Protein AF-A0A6L7KGN0-F1 (afdb_monomer_lite)

Sequence (60 aa):
MKDLTGSESADCDLDCAGIEATSNQAVHMINRGGKVCLVVFPGKPGELDVGNLAVNNIYL

Structure (mmCIF, N/CA/C/O backbone):
data_AF-A0A6L7KGN0-F1
#
_entry.id   AF-A0A6L7KGN0-F1
#
loop_
_atom_site.group_PDB
_atom_site.id
_atom_site.type_symbol
_atom_site.label_atom_id
_atom_site.label_alt_id
_atom_site.label_comp_id
_atom_site.label_asym_id
_atom_site.label_entity_id
_atom_site.label_seq_id
_atom_site.pdbx_PDB_ins_code
_atom_site.Cartn_x
_atom_site.Cartn_y
_atom_site.Cartn_z
_atom_site.occupancy
_atom_site.B_iso_or_equiv
_atom_site.auth_seq_id
_atom_site.auth_comp_id
_atom_site.auth_asym_id
_atom_site.auth_atom_id
_atom_site.pdbx_PDB_model_num
ATOM 1 N N . MET A 1 1 ? 5.080 4.909 11.294 1.00 58.62 1 MET A N 1
ATOM 2 C CA . MET A 1 1 ? 3.960 5.849 11.073 1.00 58.62 1 MET A CA 1
ATOM 3 C C . MET A 1 1 ? 3.275 6.190 12.391 1.00 58.62 1 MET A C 1
ATOM 5 O O . MET A 1 1 ? 3.331 7.346 12.763 1.00 58.62 1 MET A O 1
ATOM 9 N N . LYS A 1 2 ? 2.800 5.205 13.170 1.00 59.91 2 LYS A N 1
ATOM 10 C CA . LYS A 1 2 ? 2.250 5.436 14.525 1.0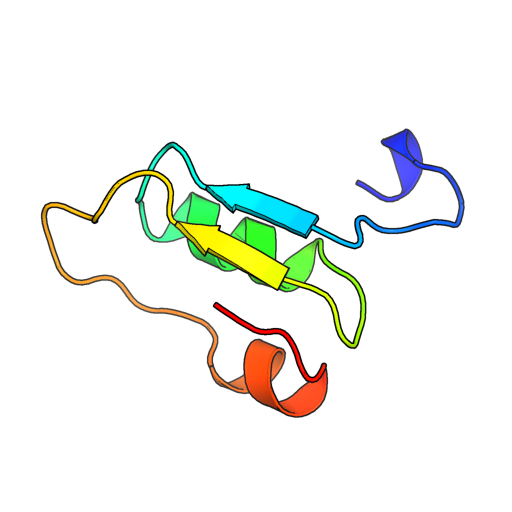0 59.91 2 LYS A CA 1
ATOM 11 C C . LYS A 1 2 ? 3.145 6.294 15.435 1.00 59.91 2 LYS A C 1
ATOM 13 O O . LYS A 1 2 ? 2.666 7.220 16.061 1.00 59.91 2 LYS A O 1
ATOM 18 N N . ASP A 1 3 ? 4.461 6.103 15.421 1.00 65.81 3 ASP A N 1
ATOM 19 C CA . ASP A 1 3 ? 5.347 6.947 16.247 1.00 65.81 3 ASP A CA 1
ATOM 20 C C . ASP A 1 3 ? 5.409 8.424 15.796 1.00 65.81 3 ASP A C 1
ATOM 22 O O . ASP A 1 3 ? 5.751 9.297 16.586 1.00 65.81 3 ASP A O 1
ATOM 26 N N . LEU A 1 4 ? 5.079 8.710 14.530 1.00 67.12 4 LEU A N 1
ATOM 27 C CA . LEU A 1 4 ? 5.082 10.053 13.933 1.00 67.12 4 LEU A CA 1
ATOM 28 C C . LEU A 1 4 ? 3.726 10.759 14.063 1.00 67.12 4 LEU A C 1
ATOM 30 O O . LEU A 1 4 ? 3.686 11.985 14.122 1.00 67.12 4 LEU A O 1
ATOM 34 N N . THR A 1 5 ? 2.629 10.004 14.102 1.00 64.25 5 THR A N 1
ATOM 35 C CA . THR A 1 5 ? 1.255 10.527 14.171 1.00 64.25 5 THR A CA 1
ATOM 36 C C . THR A 1 5 ? 0.555 10.256 15.509 1.00 64.25 5 THR A C 1
ATOM 38 O O . THR A 1 5 ? -0.572 10.697 15.722 1.00 64.25 5 THR A O 1
ATOM 41 N N . GLY A 1 6 ? 1.218 9.576 16.447 1.00 67.50 6 GLY A N 1
ATOM 42 C CA . GLY A 1 6 ? 0.649 9.177 17.734 1.00 67.50 6 GLY A CA 1
ATOM 43 C C . GLY A 1 6 ? -0.254 7.941 17.623 1.00 67.50 6 GLY A C 1
ATOM 44 O O . GLY A 1 6 ? 0.065 6.961 16.952 1.00 67.50 6 GLY A O 1
ATOM 45 N N . SER A 1 7 ? -1.401 7.951 18.308 1.00 60.94 7 SER A N 1
ATOM 46 C CA . SER A 1 7 ? -2.400 6.873 18.187 1.00 60.94 7 SER A CA 1
ATOM 47 C C . SER A 1 7 ? -3.112 6.855 16.834 1.00 60.94 7 SER A C 1
ATOM 49 O O . SER A 1 7 ? -3.707 5.840 16.475 1.00 60.94 7 SER A O 1
ATOM 51 N N . GLU A 1 8 ? -3.0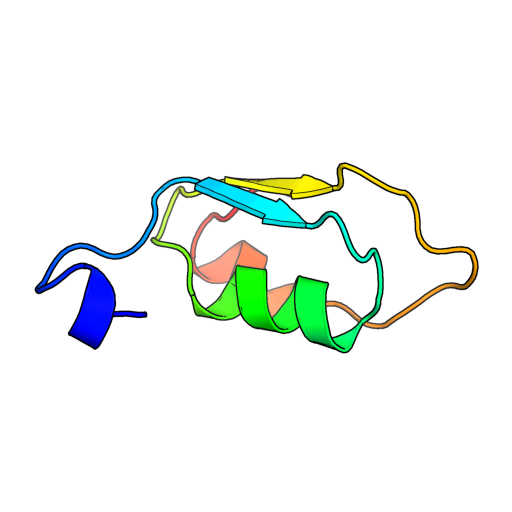54 7.962 16.097 1.00 65.62 8 GLU A N 1
ATOM 52 C CA . GLU A 1 8 ? -3.818 8.180 14.875 1.00 65.62 8 GLU A CA 1
ATOM 53 C C . GLU A 1 8 ? -3.004 7.708 13.670 1.00 65.62 8 GLU A C 1
ATOM 55 O O . GLU A 1 8 ? -1.942 8.249 13.395 1.00 65.62 8 GLU A O 1
ATOM 60 N N . SER A 1 9 ? -3.442 6.687 12.938 1.00 66.50 9 SER A N 1
ATOM 61 C CA . SER A 1 9 ? -2.859 6.366 11.620 1.00 66.50 9 SER A CA 1
ATOM 62 C C . SER A 1 9 ? -3.333 7.360 10.555 1.00 66.50 9 SER A C 1
ATOM 64 O O . SER A 1 9 ? -4.314 8.069 10.756 1.00 66.50 9 SER A O 1
ATOM 66 N N . ALA A 1 10 ? -2.671 7.395 9.396 1.00 78.69 10 ALA A N 1
ATOM 67 C CA . ALA A 1 10 ? -3.122 8.226 8.283 1.00 78.69 10 ALA A CA 1
ATOM 68 C C . ALA A 1 10 ? -4.459 7.741 7.698 1.00 78.69 10 ALA A C 1
ATOM 70 O O . ALA A 1 10 ? -4.670 6.541 7.501 1.00 78.69 10 ALA A O 1
ATOM 71 N N . ASP A 1 11 ? -5.330 8.695 7.363 1.00 83.56 11 ASP A N 1
ATOM 72 C CA . ASP A 1 11 ? -6.568 8.453 6.612 1.00 83.56 11 ASP A CA 1
ATOM 73 C C . ASP A 1 11 ? -6.330 8.424 5.096 1.00 83.56 11 ASP A C 1
ATOM 75 O O . ASP A 1 11 ? -7.070 7.775 4.351 1.00 83.56 11 ASP A O 1
ATOM 79 N N . CYS A 1 12 ? -5.293 9.126 4.630 1.00 87.50 12 CYS A N 1
ATOM 80 C CA . CYS A 1 12 ? -4.894 9.172 3.232 1.00 87.50 12 CYS A CA 1
ATOM 81 C C . CYS A 1 12 ? -3.372 9.060 3.061 1.00 87.50 12 CYS A C 1
ATOM 83 O O . CYS A 1 12 ? -2.610 9.635 3.837 1.00 87.50 12 CYS A O 1
ATOM 85 N N . ASP A 1 13 ? -2.945 8.342 2.023 1.00 89.12 13 ASP A N 1
ATOM 86 C CA . ASP A 1 13 ? -1.556 8.289 1.560 1.00 89.12 13 ASP A CA 1
ATOM 87 C C . ASP A 1 13 ? -1.502 8.681 0.078 1.00 89.12 13 ASP A C 1
ATOM 89 O O . ASP A 1 13 ? -2.423 8.378 -0.686 1.00 89.12 13 ASP A O 1
ATOM 93 N N . LEU A 1 14 ? -0.454 9.400 -0.318 1.00 91.69 14 LEU A N 1
ATOM 94 C CA . LEU A 1 14 ? -0.223 9.812 -1.699 1.00 91.69 14 LEU A CA 1
ATOM 95 C C . LEU A 1 14 ? 1.057 9.130 -2.191 1.00 91.69 14 LEU A C 1
ATOM 97 O O . LEU A 1 14 ? 2.160 9.593 -1.889 1.00 91.69 14 LEU A O 1
ATOM 101 N N . ASP A 1 15 ? 0.916 8.059 -2.973 1.00 91.56 15 ASP A N 1
ATOM 102 C CA . ASP A 1 15 ? 2.068 7.377 -3.555 1.00 91.56 15 ASP A CA 1
ATOM 103 C C . ASP A 1 15 ? 2.543 8.136 -4.799 1.00 91.56 15 ASP A C 1
ATOM 105 O O . ASP A 1 15 ? 1.958 8.068 -5.886 1.00 91.56 15 ASP A O 1
ATOM 109 N N . CYS A 1 16 ? 3.630 8.879 -4.614 1.00 91.88 16 CYS A N 1
ATOM 110 C CA . CYS A 1 16 ? 4.306 9.636 -5.664 1.00 91.88 16 CYS A CA 1
ATOM 111 C C . CYS A 1 16 ? 5.486 8.882 -6.293 1.00 91.88 16 CYS A C 1
ATOM 113 O O . CYS A 1 16 ? 6.087 9.396 -7.237 1.00 91.88 16 CYS A O 1
ATOM 115 N N . ALA A 1 17 ? 5.861 7.713 -5.766 1.00 89.38 17 ALA A N 1
ATOM 116 C CA . ALA A 1 17 ? 6.973 6.926 -6.288 1.00 89.38 17 ALA A CA 1
ATOM 117 C C . ALA A 1 17 ? 6.499 5.911 -7.335 1.00 89.38 17 ALA A C 1
ATOM 119 O O . ALA A 1 17 ? 7.211 5.673 -8.312 1.00 89.38 17 ALA A O 1
ATOM 120 N N . GLY A 1 18 ? 5.300 5.344 -7.152 1.00 86.06 18 GLY A N 1
ATOM 121 C CA . GLY A 1 18 ? 4.693 4.401 -8.095 1.00 86.06 18 GLY A CA 1
ATOM 122 C C . GLY A 1 18 ? 5.524 3.133 -8.275 1.00 86.06 18 GLY A C 1
ATOM 123 O O . GLY A 1 18 ? 5.666 2.629 -9.392 1.00 86.06 18 GLY A O 1
ATOM 124 N N . ILE A 1 19 ? 6.113 2.644 -7.182 1.00 91.06 19 ILE A N 1
ATOM 125 C CA . ILE A 1 19 ? 6.837 1.376 -7.139 1.00 91.06 19 ILE A CA 1
ATOM 126 C C . ILE A 1 19 ? 6.170 0.435 -6.140 1.00 91.06 19 ILE A C 1
ATOM 128 O O . ILE A 1 19 ? 5.600 0.856 -5.141 1.00 91.06 19 ILE A O 1
ATOM 132 N N . GLU A 1 20 ? 6.312 -0.863 -6.379 1.00 92.00 20 GLU A N 1
ATOM 133 C CA . GLU A 1 20 ? 5.689 -1.914 -5.570 1.00 92.00 20 GLU A CA 1
ATOM 134 C C . GLU A 1 20 ? 5.911 -1.749 -4.058 1.00 92.00 20 GLU A C 1
ATOM 136 O O . GLU A 1 20 ? 4.986 -1.886 -3.256 1.00 92.00 20 GLU A O 1
ATOM 141 N N . ALA A 1 21 ? 7.141 -1.408 -3.668 1.00 92.62 21 ALA A N 1
ATOM 142 C CA . ALA A 1 21 ? 7.493 -1.223 -2.269 1.00 92.62 21 ALA A CA 1
ATOM 143 C C . ALA A 1 21 ? 6.686 -0.091 -1.613 1.00 92.62 21 ALA A C 1
ATOM 145 O O . ALA A 1 21 ? 6.157 -0.283 -0.520 1.00 92.62 21 ALA A O 1
ATOM 146 N N . THR A 1 22 ? 6.562 1.066 -2.274 1.00 92.50 22 THR A N 1
ATOM 147 C CA . THR A 1 22 ? 5.867 2.232 -1.707 1.00 92.50 22 THR A CA 1
ATOM 148 C C . THR A 1 22 ? 4.366 2.015 -1.666 1.00 92.50 22 THR A C 1
ATOM 150 O O . THR A 1 22 ? 3.742 2.321 -0.653 1.00 92.50 22 THR A O 1
ATOM 153 N N . SER A 1 23 ? 3.800 1.391 -2.700 1.00 91.50 23 SER A N 1
ATOM 154 C CA . SER A 1 23 ? 2.365 1.117 -2.751 1.00 91.50 23 SER A CA 1
ATOM 155 C C . SER A 1 23 ? 1.940 0.130 -1.657 1.00 91.50 23 SER A C 1
ATOM 157 O O . SER A 1 23 ? 0.947 0.361 -0.971 1.00 91.50 23 SER A O 1
ATOM 159 N N . ASN A 1 24 ? 2.717 -0.932 -1.408 1.00 93.44 24 ASN A N 1
ATOM 160 C CA . ASN A 1 24 ? 2.409 -1.867 -0.319 1.00 93.44 24 ASN A CA 1
ATOM 161 C C . ASN A 1 24 ? 2.665 -1.257 1.063 1.00 93.44 24 ASN A C 1
ATOM 163 O O . ASN A 1 24 ? 1.888 -1.479 1.993 1.00 93.44 24 ASN A O 1
ATOM 167 N N . GLN A 1 25 ? 3.712 -0.439 1.211 1.00 92.00 25 GLN A N 1
ATOM 168 C CA . GLN A 1 25 ? 3.924 0.310 2.450 1.00 92.00 25 GLN A CA 1
ATOM 169 C C . GLN A 1 25 ? 2.727 1.214 2.763 1.00 92.00 25 GLN A C 1
ATOM 171 O O . GLN A 1 25 ? 2.252 1.195 3.898 1.00 92.00 25 GLN A O 1
ATOM 176 N N . ALA A 1 26 ? 2.202 1.944 1.775 1.00 91.19 26 ALA A N 1
ATOM 177 C CA . ALA A 1 26 ? 1.019 2.787 1.937 1.00 91.19 26 ALA A CA 1
ATOM 178 C C . ALA A 1 26 ? -0.190 1.980 2.440 1.00 91.19 26 ALA A C 1
ATOM 180 O O . ALA A 1 26 ? -0.816 2.347 3.437 1.00 91.19 26 ALA A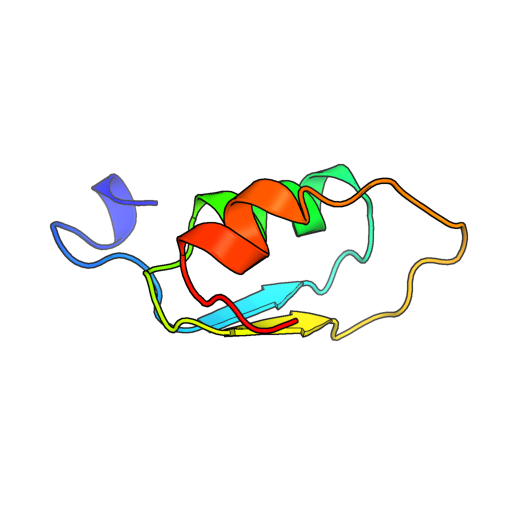 O 1
ATOM 181 N N . VAL A 1 27 ? -0.451 0.820 1.829 1.00 92.25 27 VAL A N 1
ATOM 182 C CA . VAL A 1 27 ? -1.544 -0.089 2.216 1.00 92.25 27 VAL A CA 1
ATOM 183 C C . VAL A 1 27 ? -1.431 -0.576 3.666 1.00 92.25 27 VAL A C 1
ATOM 185 O O . VAL A 1 27 ? -2.452 -0.750 4.329 1.00 92.25 27 VAL A O 1
ATOM 188 N N . HIS A 1 28 ? -0.221 -0.765 4.197 1.00 91.88 28 HIS A N 1
ATOM 189 C CA . HIS A 1 28 ? -0.018 -1.194 5.589 1.00 91.88 28 HIS A CA 1
ATOM 190 C C . HIS A 1 28 ? 0.066 -0.045 6.605 1.00 91.88 28 HIS A C 1
ATOM 192 O O . HIS A 1 28 ? 0.013 -0.291 7.813 1.00 91.88 28 HIS A O 1
ATOM 198 N N . MET A 1 29 ? 0.218 1.199 6.149 1.00 88.88 29 MET A N 1
ATOM 199 C CA . MET A 1 29 ? 0.304 2.376 7.021 1.00 88.88 29 MET A CA 1
ATOM 200 C C . MET A 1 29 ? -1.045 3.061 7.258 1.00 88.88 29 MET A C 1
ATOM 202 O O . MET A 1 29 ? -1.170 3.829 8.217 1.00 88.88 29 MET A O 1
ATOM 206 N N . ILE A 1 30 ? -2.030 2.798 6.401 1.00 88.94 30 ILE A N 1
ATOM 207 C CA . ILE A 1 30 ? -3.305 3.510 6.380 1.00 88.94 30 ILE A CA 1
ATOM 208 C C . ILE A 1 30 ? -4.377 2.832 7.246 1.00 88.94 30 ILE A C 1
ATOM 210 O O . ILE A 1 30 ? -4.355 1.621 7.478 1.00 88.94 30 ILE A O 1
ATOM 214 N N . ASN A 1 31 ? -5.332 3.623 7.732 1.00 88.25 31 ASN A N 1
ATOM 215 C CA . ASN A 1 31 ? -6.438 3.135 8.552 1.00 88.25 31 ASN A CA 1
ATOM 216 C C . ASN A 1 31 ? -7.502 2.362 7.767 1.00 88.25 31 ASN A C 1
ATOM 218 O O . ASN A 1 31 ? -7.663 2.508 6.554 1.00 88.25 31 ASN A O 1
ATOM 222 N N . ARG A 1 32 ? -8.317 1.596 8.506 1.00 90.94 32 ARG A N 1
ATOM 223 C CA . ARG A 1 32 ? -9.525 0.976 7.956 1.00 90.94 32 ARG A CA 1
ATOM 224 C C . ARG A 1 32 ? -10.463 2.052 7.399 1.00 90.94 32 ARG A C 1
ATOM 226 O O . ARG A 1 32 ? -10.852 2.953 8.134 1.00 90.94 32 ARG A O 1
ATOM 233 N N . GLY A 1 33 ? -10.867 1.934 6.134 1.00 90.44 33 GLY A N 1
ATOM 234 C CA . GLY A 1 33 ? -11.658 2.961 5.441 1.00 90.44 33 GLY A CA 1
ATOM 235 C C . GLY A 1 33 ? -10.833 4.073 4.780 1.00 90.44 33 GLY A C 1
ATOM 236 O O . GLY A 1 33 ? -11.422 4.972 4.178 1.00 90.44 33 GLY A O 1
ATOM 237 N N . GLY A 1 34 ? -9.502 4.026 4.894 1.00 91.81 34 GLY A N 1
ATOM 238 C CA . GLY A 1 34 ? -8.585 5.010 4.324 1.00 91.81 34 GLY A CA 1
ATOM 239 C C . GLY A 1 34 ? -8.429 4.911 2.804 1.00 91.81 34 GLY A C 1
ATOM 240 O O . GLY A 1 34 ? -8.989 4.025 2.149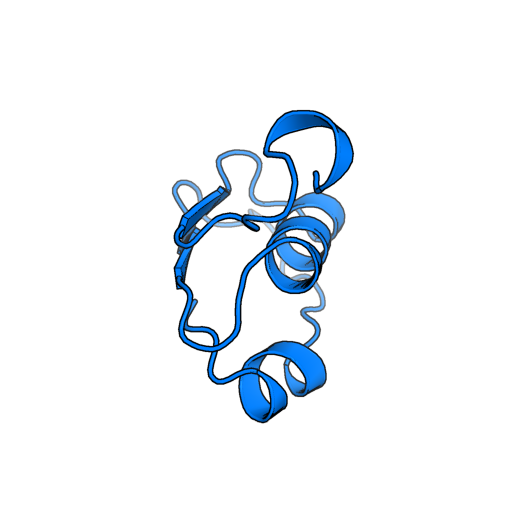 1.00 91.81 34 GLY A O 1
ATOM 241 N N . LYS A 1 35 ? -7.666 5.847 2.231 1.00 93.62 35 LYS A N 1
ATOM 242 C CA . LYS A 1 35 ? -7.464 5.964 0.778 1.00 93.62 35 LYS A CA 1
ATOM 243 C C . LYS A 1 35 ? -5.996 6.134 0.401 1.00 93.62 35 LYS A C 1
ATOM 245 O O . LYS A 1 35 ? -5.366 7.101 0.816 1.00 93.62 35 LYS A O 1
ATOM 250 N N . VAL A 1 36 ? -5.479 5.254 -0.439 1.00 92.81 36 VAL A N 1
ATOM 251 C CA . VAL A 1 36 ? -4.173 5.411 -1.080 1.00 92.81 36 VAL A CA 1
ATOM 252 C C . VAL A 1 36 ? -4.416 6.000 -2.465 1.00 92.81 36 VAL A C 1
ATOM 254 O O . VAL A 1 36 ? -5.200 5.458 -3.225 1.00 92.81 36 VAL A O 1
ATOM 257 N N . CYS A 1 37 ? -3.789 7.122 -2.798 1.00 93.19 37 CYS A N 1
ATOM 258 C CA . CYS A 1 37 ? -3.917 7.750 -4.110 1.00 93.19 37 CYS A CA 1
ATOM 259 C C . CYS A 1 37 ? -2.608 7.591 -4.877 1.00 93.19 37 CYS A C 1
ATOM 261 O O . CYS A 1 37 ? -1.567 8.086 -4.440 1.00 93.19 37 CYS A O 1
ATOM 263 N N . LEU A 1 38 ? -2.662 6.933 -6.034 1.00 91.50 38 LEU A N 1
ATOM 264 C CA . LEU A 1 38 ? -1.523 6.851 -6.943 1.00 91.50 38 LEU A CA 1
ATOM 265 C C . LEU A 1 38 ? -1.385 8.174 -7.705 1.00 91.50 38 LEU A C 1
ATOM 267 O O . LEU A 1 38 ? -2.180 8.485 -8.593 1.00 91.50 38 LEU A O 1
ATOM 271 N N . VAL A 1 39 ? -0.365 8.958 -7.363 1.00 92.00 39 VAL A N 1
ATOM 272 C CA . VAL A 1 39 ? -0.074 10.236 -8.034 1.00 92.00 39 VAL A CA 1
ATOM 273 C C . VAL A 1 39 ? 0.730 10.009 -9.318 1.00 92.00 39 VAL A C 1
ATOM 275 O O . VAL A 1 39 ? 0.669 10.816 -10.247 1.00 92.00 39 VAL A O 1
ATOM 278 N N . VAL A 1 40 ? 1.448 8.887 -9.404 1.00 87.81 40 VAL A N 1
ATOM 279 C CA . VAL A 1 40 ? 2.149 8.4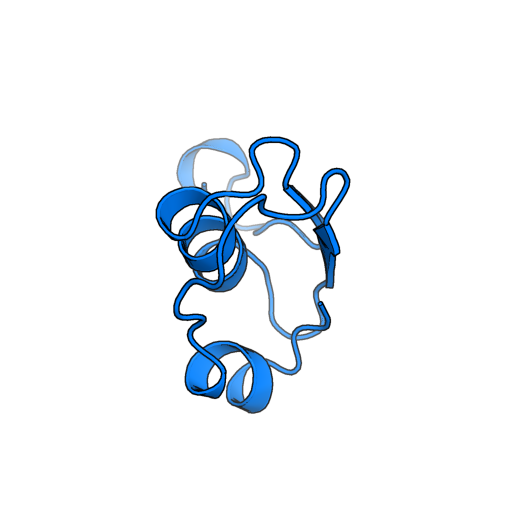48 -10.611 1.00 87.81 40 VAL A CA 1
ATOM 280 C C . VAL A 1 40 ? 1.822 6.989 -10.915 1.00 87.81 40 VAL A C 1
ATOM 282 O O . VAL A 1 40 ? 1.740 6.156 -10.013 1.00 87.81 40 VAL A O 1
ATOM 285 N N . PHE A 1 41 ? 1.643 6.668 -12.197 1.00 84.56 41 PHE A N 1
ATOM 286 C CA . PHE A 1 41 ? 1.445 5.286 -12.619 1.00 84.56 41 PHE A CA 1
ATOM 287 C C . PHE A 1 41 ? 2.789 4.561 -12.753 1.00 84.56 41 PHE A C 1
ATOM 289 O O . PHE A 1 41 ? 3.710 5.103 -13.375 1.00 84.56 41 PHE A O 1
ATOM 296 N N . P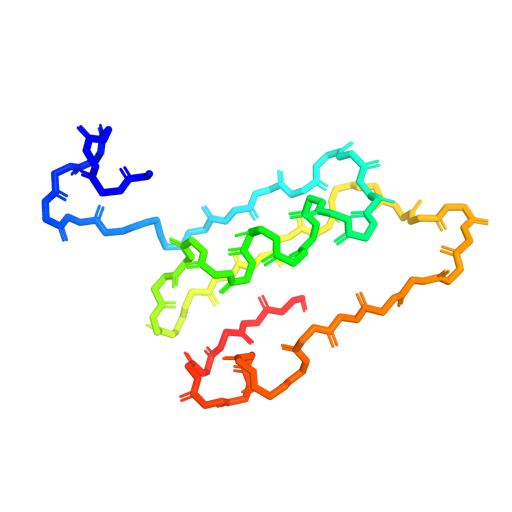RO A 1 42 ? 2.905 3.326 -12.233 1.00 84.56 42 PRO A N 1
ATOM 297 C CA . PRO A 1 42 ? 4.100 2.515 -12.404 1.00 84.56 42 PRO A CA 1
ATOM 298 C C . PRO A 1 42 ? 4.396 2.266 -13.885 1.00 84.56 42 PRO A C 1
ATOM 300 O O . PRO A 1 42 ? 3.513 1.902 -14.661 1.00 84.56 42 PRO A O 1
ATOM 303 N N . GLY A 1 43 ? 5.665 2.379 -14.283 1.00 87.00 43 GLY A N 1
ATOM 304 C CA . GLY A 1 43 ? 6.095 2.027 -15.643 1.00 87.00 43 GLY A CA 1
ATOM 305 C C . GLY A 1 43 ? 6.082 0.518 -15.933 1.00 87.00 43 GLY A C 1
ATOM 306 O O . GLY A 1 43 ? 6.266 0.108 -17.079 1.00 87.00 43 GLY A O 1
ATOM 307 N N . LYS A 1 44 ? 5.904 -0.317 -14.902 1.00 87.00 44 LYS A N 1
ATOM 308 C CA . LYS A 1 44 ? 5.808 -1.779 -14.979 1.00 87.00 44 LYS A CA 1
ATOM 309 C C . LYS A 1 44 ? 4.754 -2.276 -13.985 1.00 87.00 44 LYS A C 1
ATOM 311 O O . LYS A 1 44 ? 4.608 -1.650 -12.938 1.00 87.00 44 LYS A O 1
ATOM 316 N N . PRO A 1 45 ? 4.066 -3.395 -14.265 1.00 88.19 45 PRO A N 1
ATOM 317 C CA . PRO A 1 45 ? 3.212 -4.044 -13.276 1.00 88.19 45 PRO A CA 1
ATOM 318 C C . PRO A 1 45 ? 4.006 -4.408 -12.016 1.00 88.19 45 PRO A C 1
ATOM 320 O O . PRO A 1 45 ? 5.167 -4.807 -12.122 1.00 88.19 45 PRO A O 1
ATOM 323 N N . GLY A 1 46 ? 3.365 -4.288 -10.857 1.00 87.75 46 GLY A N 1
ATOM 324 C CA . GLY A 1 46 ? 3.884 -4.724 -9.562 1.00 87.75 46 GLY A CA 1
ATOM 325 C C . GLY A 1 46 ? 2.791 -5.429 -8.767 1.00 87.75 46 GLY A C 1
ATOM 326 O O . GLY A 1 46 ? 1.607 -5.329 -9.106 1.00 87.75 46 GLY A O 1
ATOM 327 N N . GLU A 1 47 ? 3.189 -6.160 -7.735 1.00 92.81 47 GLU A N 1
ATOM 328 C CA . GLU A 1 47 ? 2.254 -6.850 -6.847 1.00 92.81 47 GLU A CA 1
ATOM 329 C C . GLU A 1 47 ? 1.690 -5.897 -5.784 1.00 92.81 47 GLU A C 1
ATOM 331 O O . GLU A 1 47 ? 2.380 -5.035 -5.252 1.00 92.81 47 GLU A O 1
ATOM 336 N N . LEU A 1 48 ? 0.409 -6.033 -5.455 1.00 91.94 48 LEU A N 1
ATOM 337 C CA . LEU A 1 48 ? -0.231 -5.237 -4.410 1.00 91.94 48 LEU A CA 1
ATOM 338 C C . LEU A 1 48 ? -0.966 -6.168 -3.454 1.00 91.94 48 LEU A C 1
ATOM 340 O O . LEU A 1 48 ? -1.636 -7.100 -3.903 1.00 91.94 48 LEU A O 1
ATOM 344 N N . ASP A 1 49 ? -0.888 -5.905 -2.151 1.00 93.75 49 ASP A N 1
ATOM 345 C CA . ASP A 1 49 ? -1.609 -6.669 -1.133 1.00 93.75 49 ASP A CA 1
ATOM 346 C C . ASP A 1 49 ? -3.109 -6.330 -1.143 1.00 93.75 49 ASP A C 1
ATOM 348 O O . ASP A 1 49 ? -3.649 -5.582 -0.319 1.00 93.75 49 ASP A O 1
ATOM 352 N N . VAL A 1 50 ? -3.806 -6.922 -2.111 1.00 93.62 50 VAL A N 1
ATOM 353 C CA . VAL A 1 50 ? -5.259 -6.812 -2.261 1.00 93.62 50 VAL A CA 1
ATOM 354 C C . VAL A 1 50 ? -5.997 -7.399 -1.053 1.00 93.62 50 VAL A C 1
ATOM 356 O O . VAL A 1 50 ? -7.105 -6.963 -0.735 1.00 93.62 50 VAL A O 1
ATOM 359 N N . GLY A 1 51 ? -5.391 -8.354 -0.341 1.00 95.44 51 GLY A N 1
ATOM 360 C CA . GLY A 1 51 ? -5.970 -8.926 0.872 1.00 95.44 51 GLY A CA 1
ATOM 361 C C . GLY A 1 51 ? -6.097 -7.876 1.973 1.00 95.44 51 GLY A C 1
ATOM 362 O O . GLY A 1 51 ? -7.179 -7.698 2.542 1.00 95.44 51 GLY A O 1
ATOM 363 N N . ASN A 1 52 ? -5.019 -7.128 2.220 1.00 94.00 52 ASN A N 1
ATOM 364 C CA . ASN A 1 52 ? -5.022 -6.067 3.219 1.00 94.00 52 ASN A CA 1
ATOM 365 C C . ASN A 1 52 ? -5.941 -4.901 2.821 1.00 94.00 52 ASN A C 1
ATOM 367 O O . ASN A 1 52 ? -6.617 -4.349 3.694 1.00 94.00 52 ASN A O 1
ATOM 371 N N . LEU A 1 53 ? -6.041 -4.587 1.522 1.00 92.75 53 LEU A N 1
ATOM 372 C CA . LEU A 1 53 ? -7.014 -3.616 1.009 1.00 92.75 53 LEU A CA 1
ATOM 373 C C . LEU A 1 53 ? -8.456 -4.028 1.328 1.00 92.75 53 LEU A C 1
ATOM 375 O O . LEU A 1 53 ? -9.222 -3.241 1.886 1.00 92.75 53 LEU A O 1
ATOM 379 N N . ALA A 1 54 ? -8.822 -5.273 1.014 1.00 95.69 54 ALA A N 1
ATOM 380 C CA . ALA A 1 54 ? -10.184 -5.768 1.178 1.00 95.69 54 ALA A CA 1
ATOM 381 C C . ALA A 1 54 ? -10.601 -5.855 2.655 1.00 95.69 54 ALA A C 1
ATOM 383 O O . ALA A 1 54 ? -11.675 -5.381 3.028 1.00 95.69 54 ALA A O 1
ATOM 384 N N . VAL A 1 55 ? -9.747 -6.421 3.514 1.00 95.75 55 VAL A N 1
ATOM 385 C CA . VAL A 1 55 ? -10.057 -6.610 4.943 1.00 95.75 55 VAL A CA 1
ATOM 386 C C . VAL A 1 55 ? -10.166 -5.272 5.679 1.00 95.75 55 VAL A C 1
ATOM 388 O O . VAL A 1 55 ? -11.042 -5.099 6.532 1.00 95.75 55 VAL A O 1
ATOM 391 N N . ASN A 1 56 ? -9.320 -4.303 5.323 1.00 92.81 56 ASN A N 1
ATOM 392 C CA . ASN A 1 56 ? -9.331 -2.976 5.933 1.00 92.81 56 ASN A CA 1
ATOM 393 C C . ASN A 1 56 ? -10.179 -1.965 5.152 1.00 92.81 56 ASN A C 1
ATOM 395 O O . ASN A 1 56 ? -10.196 -0.792 5.509 1.00 92.81 56 ASN A O 1
ATOM 399 N N . ASN A 1 57 ? -10.934 -2.381 4.134 1.00 93.69 57 ASN A N 1
ATOM 400 C CA . ASN A 1 57 ? -11.793 -1.480 3.364 1.00 93.69 57 ASN A CA 1
ATOM 401 C C . ASN A 1 57 ? -11.033 -0.219 2.887 1.00 93.69 57 ASN A C 1
ATOM 403 O O . ASN A 1 57 ? -11.527 0.901 3.024 1.00 93.69 57 ASN A O 1
ATOM 407 N N . ILE A 1 58 ? -9.795 -0.419 2.429 1.00 93.56 58 ILE A N 1
ATOM 408 C CA . ILE A 1 58 ? -8.905 0.627 1.923 1.00 93.56 58 ILE A CA 1
ATOM 409 C C . ILE A 1 58 ? -9.145 0.757 0.423 1.00 93.56 58 ILE A C 1
ATOM 411 O O . ILE A 1 58 ? -9.232 -0.245 -0.290 1.00 93.56 58 ILE A O 1
ATOM 415 N N . TYR A 1 59 ? -9.231 1.994 -0.047 1.00 90.62 59 TYR A N 1
ATOM 416 C CA . TYR A 1 59 ? -9.441 2.305 -1.456 1.00 90.62 59 TYR A CA 1
ATOM 417 C C . TYR A 1 59 ? -8.129 2.748 -2.096 1.00 90.62 59 TYR A C 1
ATOM 419 O O . TYR A 1 59 ? -7.421 3.564 -1.510 1.00 90.62 59 TYR A O 1
ATOM 427 N N . LEU A 1 60 ? -7.832 2.211 -3.277 1.00 87.19 60 LEU A N 1
ATOM 428 C CA . LEU A 1 60 ? -6.720 2.613 -4.138 1.00 87.19 60 LEU A CA 1
ATOM 429 C C . LEU A 1 60 ? -7.252 3.420 -5.330 1.00 87.19 60 LEU A C 1
ATOM 431 O O . LEU A 1 60 ? -8.325 3.019 -5.842 1.00 87.19 60 LEU A O 1
#

Radius of gyration: 11.23 Å; chains: 1; bounding box: 19×20×34 Å

pLDDT: mean 86.65, std 10.06, range [58.62, 95.75]

Secondary structure (DSSP, 8-state):
-HHHHTT--EEEEEE-S-SHHHHHHHHHHEEEEEEEEESS--SS-----HHHHHHTT-B-

Foldseek 3Di:
DCVVVPVDFDQEAEPAPQDQVSQQVRLVRHAQNGEYHDPDHHPDDDDHPVVSCVVSVYYD